Protein AF-A0A8C3PK44-F1 (afdb_monomer)

Radius of gyration: 25.34 Å; Cα contacts (8 Å, |Δi|>4): 73; chains: 1; bounding box: 47×75×57 Å

Mean predicted aligned error: 14.09 Å

Solvent-accessible surface area (backbone atoms only — not comparable to full-atom values): 7844 Å² total; per-residue (Å²): 134,88,76,78,77,80,76,76,78,56,72,69,57,55,51,51,51,63,63,47,44,62,56,53,50,51,53,50,53,56,56,51,59,72,74,51,79,73,59,69,53,43,77,63,50,78,68,54,45,53,57,60,53,55,75,32,56,62,69,66,49,38,42,49,54,36,52,50,35,71,76,60,24,48,77,31,74,90,38,35,59,57,35,23,65,56,17,43,63,40,62,69,79,72,61,78,77,68,72,70,72,75,85,73,80,79,78,98,53,60,75,72,52,27,47,63,66,46,83,51,73,84,65,70,83,84,121

pLDDT: mean 72.16, std 18.73, range [28.11, 91.31]

Sequence (127 aa):
ASHAVAGKLPPWLLLLLLDLSPWLLAVLVSSVALLLPPTPGSPLSNREYQFFFANLQPPWKADAVCRVRQAHGCLNPDILWLDQEENHGRVPEGRSIITPPPRGRGGHRSSRSSARCFSAPKRHRMV

Foldseek 3Di:
DDDDPPDDDDPVVVVVCVVVVVVVVVVVVVVVVVVDQDDFQDADDPVLVVVLCVVCPPVVSLLVLLVCCQVPNCPDPSNVVSQCSRGVHDGPDTDPVPVPDPPDPDDDCRNVVSCVSRPVGPPDPPD

Secondary structure (DSSP, 8-state):
-------PPPHHHHHHHHHHHHHHHHHHHHHHHTTSPPPTTPPPPHHHHHHHHHHT-STHHHHHHHHHHHHH-TTSHHHHHHHHHHTTT-PPPS-----PPP---SSS-HHHHHTTTS---------

InterPro domains:
  IPR009865 Proacrosin binding sp32 [PF07222] (5-95)
  IPR009865 Proacrosin binding sp32 [PTHR21362] (34-95)

Organism: NCBI:txid425635

Structure (mmCIF, N/CA/C/O backbone):
data_AF-A0A8C3PK44-F1
#
_entry.id   AF-A0A8C3PK44-F1
#
loop_
_atom_site.group_PDB
_atom_site.id
_atom_site.type_symbol
_atom_site.label_atom_id
_atom_site.label_alt_id
_atom_site.label_comp_id
_atom_site.label_asym_id
_atom_site.label_entity_id
_atom_site.label_seq_id
_atom_site.pdbx_PDB_ins_code
_atom_site.Cartn_x
_atom_site.Cartn_y
_atom_site.Cartn_z
_atom_site.occupancy
_atom_site.B_iso_or_equiv
_atom_site.auth_seq_id
_atom_site.auth_comp_id
_atom_site.auth_asym_id
_atom_site.auth_atom_id
_atom_site.pdbx_PDB_model_num
ATOM 1 N N . ALA A 1 1 ? -28.703 47.137 41.520 1.00 41.19 1 ALA A N 1
ATOM 2 C CA . ALA A 1 1 ? -27.496 46.290 41.519 1.00 41.19 1 ALA A CA 1
ATOM 3 C C . ALA A 1 1 ? -27.920 44.867 41.182 1.00 41.19 1 ALA A C 1
ATOM 5 O O . ALA A 1 1 ? -28.601 44.238 41.982 1.00 41.19 1 ALA A O 1
ATOM 6 N N . SER A 1 2 ? -27.627 44.401 39.969 1.00 46.47 2 SER A N 1
ATOM 7 C CA . SER A 1 2 ? -27.976 43.048 39.528 1.00 46.47 2 SER A CA 1
ATOM 8 C C . SER A 1 2 ? -26.933 42.082 40.081 1.00 46.47 2 SER A C 1
ATOM 10 O O . SER A 1 2 ? -25.841 41.966 39.531 1.00 46.47 2 SER A O 1
ATOM 12 N N . HIS A 1 3 ? -27.229 41.442 41.210 1.00 46.56 3 HIS A N 1
ATOM 13 C CA . HIS A 1 3 ? -26.377 40.380 41.734 1.00 46.56 3 HIS A CA 1
ATOM 14 C C . HIS A 1 3 ? -26.554 39.145 40.850 1.00 46.56 3 HIS A C 1
ATOM 16 O O . HIS A 1 3 ? -27.590 38.484 40.888 1.00 46.56 3 HIS A O 1
ATOM 22 N N . ALA A 1 4 ? -25.543 38.847 40.035 1.00 56.75 4 ALA A N 1
ATOM 23 C CA . ALA A 1 4 ? -25.428 37.554 39.385 1.00 56.75 4 ALA A CA 1
ATOM 24 C C . ALA A 1 4 ? -25.312 36.483 40.481 1.00 56.75 4 ALA A C 1
ATOM 26 O O . ALA A 1 4 ? -24.308 36.409 41.192 1.00 56.75 4 ALA A O 1
ATOM 27 N N . VAL A 1 5 ? -26.358 35.675 40.654 1.00 56.00 5 VAL A N 1
ATOM 28 C CA . VAL A 1 5 ? -26.299 34.485 41.503 1.00 56.00 5 VAL A CA 1
ATOM 29 C C . VAL A 1 5 ? -25.416 33.477 40.779 1.00 56.00 5 VAL A C 1
ATOM 31 O O . VAL A 1 5 ? -25.839 32.832 39.822 1.00 56.00 5 VAL A O 1
ATOM 34 N N . ALA A 1 6 ? -24.168 33.358 41.224 1.00 60.12 6 ALA A N 1
ATOM 35 C CA . ALA A 1 6 ? -23.296 32.261 40.839 1.00 60.12 6 ALA A CA 1
ATOM 36 C C . ALA A 1 6 ? -23.861 30.968 41.449 1.00 60.12 6 ALA A C 1
ATOM 38 O O . ALA A 1 6 ? -23.547 30.606 42.585 1.00 60.12 6 ALA A O 1
ATOM 39 N N . GLY A 1 7 ? -24.758 30.303 40.719 1.00 67.81 7 GLY A N 1
ATOM 40 C CA . GLY A 1 7 ? -25.277 28.995 41.096 1.00 67.81 7 GLY A CA 1
ATOM 41 C C . GLY A 1 7 ? -24.127 27.994 41.173 1.00 67.81 7 GLY A C 1
ATOM 42 O O . GLY A 1 7 ? -23.482 27.705 40.166 1.00 67.81 7 GLY A O 1
ATOM 43 N N . LYS A 1 8 ? -23.841 27.479 42.374 1.00 77.31 8 LYS A N 1
ATOM 44 C CA . LYS A 1 8 ? -22.902 26.367 42.552 1.00 77.31 8 LYS A CA 1
ATOM 45 C C . LYS A 1 8 ? -23.522 25.122 41.923 1.00 77.31 8 LYS A C 1
ATOM 47 O O . LYS A 1 8 ? -24.597 24.695 42.339 1.00 77.31 8 LYS A O 1
ATOM 52 N N . LEU A 1 9 ? -22.848 24.564 40.919 1.00 79.00 9 LEU A N 1
ATOM 53 C CA . LEU A 1 9 ? -23.230 23.285 40.328 1.00 79.00 9 LEU A CA 1
ATOM 54 C C . LEU A 1 9 ? -23.265 22.220 41.436 1.00 79.00 9 LEU A C 1
ATOM 56 O O . LEU A 1 9 ? -22.346 22.172 42.260 1.00 79.00 9 LEU A O 1
ATOM 60 N N . PRO A 1 10 ? -24.312 21.385 41.494 1.00 86.25 10 PRO A N 1
ATOM 61 C CA . PRO A 1 10 ? -24.408 20.375 42.527 1.00 86.25 10 PRO A CA 1
ATOM 62 C C . PRO A 1 10 ? -23.324 19.290 42.343 1.00 86.25 10 PRO A C 1
ATOM 64 O O . PRO A 1 10 ? -22.953 18.984 41.207 1.00 86.25 10 PRO A O 1
ATOM 67 N N . PRO A 1 11 ? -22.829 18.665 43.431 1.00 85.19 11 PRO A N 1
ATOM 68 C CA . PRO A 1 11 ? -21.687 17.743 43.376 1.00 85.19 11 PRO A CA 1
ATOM 69 C C . PRO A 1 11 ? -21.875 16.554 42.425 1.00 85.19 11 PRO A C 1
ATOM 71 O O . PRO A 1 11 ? -20.935 16.144 41.752 1.00 85.19 11 PRO A O 1
ATOM 74 N N . TRP A 1 12 ? -23.100 16.032 42.316 1.00 83.81 12 TRP A N 1
ATOM 75 C CA . TRP A 1 12 ? -23.431 14.926 41.414 1.00 83.81 12 TRP A CA 1
ATOM 76 C C . TRP A 1 12 ? -23.285 15.297 39.934 1.00 83.81 12 TRP A C 1
ATOM 78 O O . TRP A 1 12 ? -22.914 14.454 39.125 1.00 83.81 12 TRP A O 1
ATOM 88 N N . LEU A 1 13 ? -23.517 16.561 39.572 1.00 84.69 13 LEU A N 1
ATOM 89 C CA . LEU A 1 13 ? -23.363 17.026 38.198 1.00 84.69 13 LEU A CA 1
ATOM 90 C C . LEU A 1 13 ? -21.883 17.118 37.810 1.00 84.69 13 LEU A C 1
ATOM 92 O O . LEU A 1 13 ? -21.528 16.750 36.694 1.00 84.69 13 LEU A O 1
ATOM 96 N N . LEU A 1 14 ? -21.012 17.531 38.739 1.00 82.25 14 LEU A N 1
ATOM 97 C CA . LEU A 1 14 ? -19.558 17.490 38.538 1.00 82.25 14 LEU A CA 1
ATOM 98 C C . LEU A 1 14 ? -19.053 16.057 38.328 1.00 82.25 14 LEU A C 1
ATOM 100 O O . LEU A 1 14 ? -18.223 15.838 37.453 1.00 82.25 14 LEU A O 1
ATOM 104 N N . LEU A 1 15 ? -19.569 15.091 39.095 1.00 82.19 15 LEU A N 1
ATOM 105 C CA . LEU A 1 15 ? -19.215 13.676 38.936 1.00 82.19 15 LEU A CA 1
ATOM 106 C C . LEU A 1 15 ? -19.651 13.137 37.566 1.00 82.19 15 LEU A C 1
ATOM 108 O O . LEU A 1 15 ? -18.845 12.536 36.867 1.00 82.19 15 LEU A O 1
ATOM 112 N N . L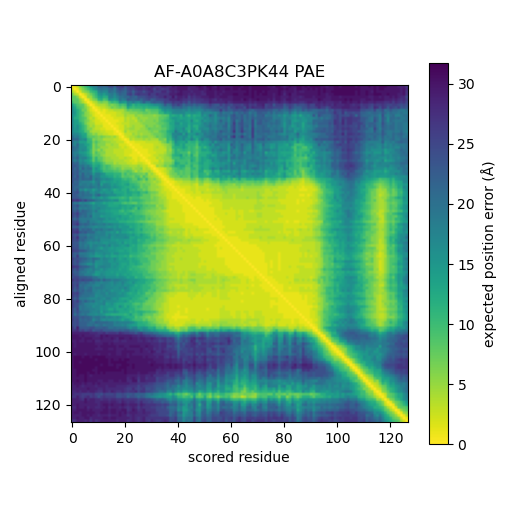EU A 1 16 ? -20.874 13.450 37.123 1.00 82.25 16 LEU A N 1
ATOM 113 C CA . LEU A 1 16 ? -21.353 13.078 35.785 1.00 82.25 16 LEU A CA 1
ATOM 114 C C . LEU A 1 16 ? -20.514 13.701 34.658 1.00 82.25 16 LEU A C 1
ATOM 116 O O . LEU A 1 16 ? -20.241 13.046 33.656 1.00 82.25 16 LEU A O 1
ATOM 120 N N . LEU A 1 17 ? -20.092 14.959 34.811 1.00 79.94 17 LEU A N 1
ATOM 121 C CA . LEU A 1 17 ? -19.215 15.644 33.853 1.00 79.94 17 LEU A CA 1
ATOM 122 C C . LEU A 1 17 ? -17.819 15.008 33.797 1.00 79.94 17 LEU A C 1
ATOM 124 O O . LEU A 1 17 ? -17.252 14.886 32.711 1.00 79.94 17 LEU A O 1
ATOM 128 N N . LEU A 1 18 ? -17.278 14.596 34.947 1.00 80.50 18 LEU A N 1
ATOM 129 C CA . LEU A 1 18 ? -15.990 13.909 35.047 1.00 80.50 18 LEU A CA 1
ATOM 130 C C . LEU A 1 18 ? -16.036 12.507 34.434 1.00 80.50 18 LEU A C 1
ATOM 132 O O . LEU A 1 18 ? -15.074 12.125 33.776 1.00 80.50 18 LEU A O 1
ATOM 136 N N . ASP A 1 19 ? -17.145 11.782 34.587 1.00 82.06 19 ASP A N 1
ATOM 137 C CA . ASP A 1 19 ? -17.314 10.460 33.981 1.00 82.06 19 ASP A CA 1
ATOM 138 C C . ASP A 1 19 ? -17.591 10.539 32.478 1.00 82.06 19 ASP A C 1
ATOM 140 O O . ASP A 1 19 ? -17.064 9.729 31.727 1.00 82.06 19 ASP A O 1
ATOM 144 N N . LEU A 1 20 ? -18.371 11.516 31.998 1.00 83.38 20 LEU A N 1
ATOM 145 C CA . LEU A 1 20 ? -18.723 11.644 30.575 1.00 83.38 20 LEU A CA 1
ATOM 146 C C . LEU A 1 20 ? -17.578 12.216 29.716 1.00 83.38 20 LEU A C 1
ATOM 148 O O . LEU A 1 20 ? -17.467 11.896 28.530 1.00 83.38 20 LEU A O 1
ATOM 152 N N . SER A 1 21 ? -16.721 13.049 30.309 1.00 85.44 21 SER A N 1
ATOM 153 C CA . SER A 1 21 ? -15.608 13.743 29.644 1.00 85.44 21 SER A CA 1
ATOM 154 C C . SER A 1 21 ? -14.626 12.797 28.920 1.00 85.44 21 SER A C 1
ATOM 156 O O . SER A 1 21 ? -14.408 12.990 27.720 1.00 85.44 21 SER A O 1
ATOM 158 N N . PRO A 1 22 ? -14.076 11.743 29.558 1.00 88.00 22 PRO A N 1
ATOM 159 C CA . PRO A 1 22 ? -13.138 10.824 28.915 1.00 88.00 22 PRO A CA 1
ATOM 160 C C . PRO A 1 22 ? -13.752 10.064 27.738 1.00 88.00 22 PRO A C 1
ATOM 162 O O . PRO A 1 22 ? -13.098 9.892 26.711 1.00 88.00 22 PRO A O 1
ATOM 165 N N . TRP A 1 23 ? -15.015 9.643 27.857 1.00 88.38 23 TRP A N 1
ATOM 166 C CA . TRP A 1 23 ? -15.726 8.954 26.776 1.00 88.38 23 TRP A CA 1
ATOM 167 C C . TRP A 1 23 ? -15.988 9.881 25.596 1.00 88.38 23 TRP A C 1
ATOM 169 O O . TRP A 1 23 ? -15.748 9.501 24.451 1.00 88.38 23 TRP A O 1
ATOM 179 N N . LEU A 1 24 ? -16.428 11.113 25.864 1.00 87.94 24 LEU A N 1
ATOM 180 C CA . LEU A 1 24 ? -16.642 12.114 24.825 1.00 87.94 24 LEU A CA 1
ATOM 181 C C . LEU A 1 24 ? -15.334 12.446 24.097 1.00 87.94 24 LEU A C 1
ATOM 183 O O . LEU A 1 24 ? -15.302 12.471 22.867 1.00 87.94 24 LEU A O 1
ATOM 187 N N . LEU A 1 25 ? -14.243 12.640 24.840 1.00 85.56 25 LEU A N 1
ATOM 188 C CA . LEU A 1 25 ? -12.917 12.861 24.267 1.00 85.56 25 LEU A CA 1
ATOM 189 C C . LEU A 1 25 ? -12.458 11.664 23.426 1.00 85.56 25 LEU A C 1
ATOM 191 O O . LEU A 1 25 ? -11.966 11.863 22.320 1.00 85.56 25 LEU A O 1
ATOM 195 N N . ALA A 1 26 ? -12.665 10.431 23.891 1.00 84.44 26 ALA A N 1
ATOM 196 C CA . ALA A 1 26 ? -12.313 9.231 23.135 1.00 84.44 26 ALA A CA 1
ATOM 197 C C . ALA A 1 26 ? -13.089 9.123 21.810 1.00 84.44 26 ALA A C 1
ATOM 199 O O . ALA A 1 26 ? -12.495 8.838 20.768 1.00 84.44 26 ALA A O 1
ATOM 200 N N . VAL A 1 27 ? -14.397 9.405 21.822 1.00 84.94 27 VAL A N 1
ATOM 201 C CA . VAL A 1 27 ? -15.234 9.418 20.610 1.00 84.94 27 VAL A CA 1
ATOM 202 C C . VAL A 1 27 ? -14.770 10.499 19.631 1.00 84.94 27 VAL A C 1
ATOM 204 O O . VAL A 1 27 ? -14.648 10.234 18.431 1.00 84.94 27 VAL A O 1
ATOM 207 N N . LEU A 1 28 ? -14.461 11.701 20.127 1.00 85.94 28 LEU A N 1
ATOM 208 C CA . LEU A 1 28 ? -13.948 12.801 19.308 1.00 85.94 28 LEU A CA 1
ATOM 209 C C . LEU A 1 28 ? -12.587 12.462 18.686 1.00 85.94 28 LEU A C 1
ATOM 211 O O . LEU A 1 28 ? -12.426 12.598 17.475 1.00 85.94 28 LEU A O 1
ATOM 215 N N . VAL A 1 29 ? -11.633 11.955 19.473 1.00 81.50 29 VAL A N 1
ATOM 216 C CA . VAL A 1 29 ? -10.301 11.554 18.986 1.00 81.50 29 VAL A CA 1
ATOM 217 C C . VAL A 1 29 ? -10.409 10.445 17.940 1.00 81.50 29 VAL A C 1
ATOM 219 O O . VAL A 1 29 ? -9.772 10.531 16.891 1.00 81.50 29 VAL A O 1
ATOM 222 N N . SER A 1 30 ? -11.257 9.438 18.169 1.00 77.50 30 SER A N 1
ATOM 223 C CA . SER A 1 30 ? -11.466 8.362 17.197 1.00 77.50 30 SER A CA 1
ATOM 224 C C . SER A 1 30 ? -12.096 8.862 15.896 1.00 77.50 30 SER A C 1
ATOM 226 O O . SER A 1 30 ? -11.748 8.366 14.827 1.00 77.50 30 SER A O 1
ATOM 228 N N . SER A 1 31 ? -13.014 9.828 15.970 1.00 77.38 31 SER A N 1
ATOM 229 C CA . SER A 1 31 ? -13.660 10.406 14.786 1.00 77.38 31 SER A CA 1
ATOM 230 C C . SER A 1 31 ? -12.678 11.242 13.967 1.00 77.38 31 SER A C 1
ATOM 232 O O . SER A 1 31 ? -12.635 11.128 12.746 1.00 77.38 31 SER A O 1
ATOM 234 N N . VAL A 1 32 ? -11.839 12.036 14.636 1.00 75.69 32 VAL A N 1
ATOM 235 C CA . VAL A 1 32 ? -10.789 12.829 13.981 1.00 75.69 32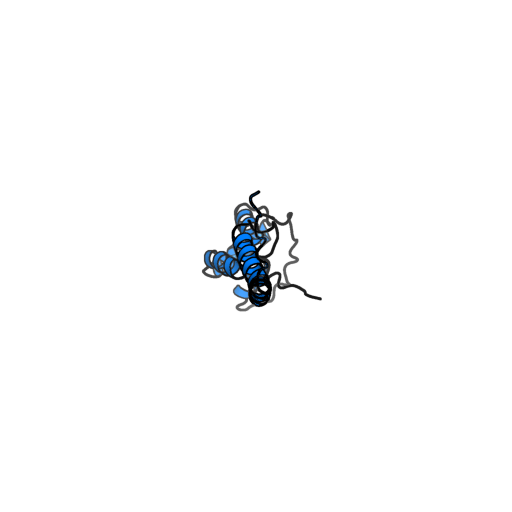 VAL A CA 1
ATOM 236 C C . VAL A 1 32 ? -9.732 11.927 13.342 1.00 75.69 32 VAL A C 1
ATOM 238 O O . VAL A 1 32 ? -9.286 12.216 12.236 1.00 75.69 32 VAL A O 1
ATOM 241 N N . ALA A 1 33 ? -9.378 10.802 13.969 1.00 71.50 33 ALA A N 1
ATOM 242 C CA . ALA A 1 33 ? -8.431 9.844 13.398 1.00 71.50 33 ALA A CA 1
ATOM 243 C C . ALA A 1 33 ? -8.900 9.248 12.055 1.00 71.50 33 ALA A C 1
ATOM 245 O O . ALA A 1 33 ? -8.062 8.908 11.228 1.00 71.50 33 ALA A O 1
ATOM 246 N N . LEU A 1 34 ? -10.215 9.163 11.807 1.00 73.25 34 LEU A N 1
ATOM 247 C CA . LEU A 1 34 ? -10.768 8.733 10.512 1.00 73.25 34 LEU A CA 1
ATOM 248 C C . LEU A 1 34 ? -10.676 9.810 9.420 1.00 73.25 34 LEU A C 1
ATOM 250 O O . LEU A 1 34 ? -10.796 9.487 8.241 1.00 73.25 34 LEU A O 1
ATOM 254 N N . LEU A 1 35 ? -10.515 11.079 9.800 1.00 77.81 35 LEU A N 1
ATOM 255 C CA . LEU A 1 35 ? -10.457 12.214 8.875 1.00 77.81 35 LEU A CA 1
ATOM 256 C C . LEU A 1 35 ? -9.027 12.555 8.447 1.00 77.81 35 LEU A C 1
ATOM 258 O O . LEU A 1 35 ? -8.837 13.289 7.478 1.00 77.81 35 LEU A O 1
ATOM 262 N N . LEU A 1 36 ? -8.024 12.060 9.172 1.00 81.81 36 LEU A N 1
ATOM 263 C CA . LEU A 1 36 ? -6.629 12.300 8.839 1.00 81.81 36 LEU A CA 1
ATOM 264 C C . LEU A 1 36 ? -6.158 11.297 7.782 1.00 81.81 36 LEU A C 1
ATOM 266 O O . LEU A 1 36 ? -6.452 10.105 7.895 1.00 81.81 36 LEU A O 1
ATOM 270 N N . PRO A 1 37 ? -5.406 11.752 6.764 1.00 83.50 37 PRO A N 1
ATOM 271 C CA . PRO A 1 37 ? -4.772 10.832 5.841 1.00 83.50 37 PRO A CA 1
ATOM 272 C C . PRO A 1 37 ? -3.784 9.938 6.605 1.00 83.50 37 PRO A C 1
ATOM 274 O O . PRO A 1 37 ? -3.172 10.390 7.584 1.00 83.50 37 PRO A O 1
ATOM 277 N N . PRO A 1 38 ? -3.586 8.687 6.163 1.00 86.94 38 PRO A N 1
ATOM 278 C CA . PRO A 1 38 ? -2.616 7.806 6.785 1.00 86.94 38 PRO A CA 1
ATOM 279 C C . PRO A 1 38 ? -1.210 8.413 6.767 1.00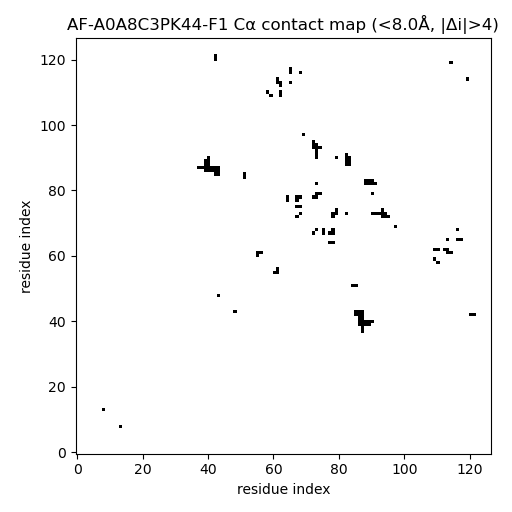 86.94 38 PRO A C 1
ATOM 281 O O . PRO A 1 38 ? -0.788 9.035 5.790 1.00 86.94 38 PRO A O 1
ATOM 284 N N . THR A 1 39 ? -0.453 8.200 7.843 1.00 90.12 39 THR A N 1
ATOM 285 C CA . THR A 1 39 ? 0.939 8.655 7.914 1.00 90.12 39 THR A CA 1
ATOM 286 C C . THR A 1 39 ? 1.757 7.979 6.810 1.00 90.12 39 THR A C 1
ATOM 288 O O . THR A 1 39 ? 1.752 6.745 6.745 1.00 90.12 39 THR A O 1
ATOM 291 N N . PRO A 1 40 ? 2.519 8.714 5.982 1.00 89.88 40 PRO A N 1
ATOM 292 C CA . PRO A 1 40 ? 3.291 8.093 4.915 1.00 89.88 40 PRO A CA 1
ATOM 293 C C . PRO A 1 40 ? 4.260 7.013 5.410 1.00 89.88 40 PRO A C 1
ATOM 295 O O . PRO A 1 40 ? 5.070 7.236 6.312 1.00 89.88 40 PRO A O 1
ATOM 298 N N . GLY A 1 41 ? 4.186 5.821 4.817 1.00 86.69 41 GLY A N 1
ATOM 299 C CA . GLY A 1 41 ? 4.979 4.645 5.190 1.00 86.69 41 GLY A CA 1
ATOM 300 C C . GLY A 1 41 ? 4.466 3.851 6.394 1.00 86.69 41 GLY A C 1
ATOM 301 O O . GLY A 1 41 ? 5.074 2.827 6.737 1.00 86.69 41 GLY A O 1
ATOM 302 N N . SER A 1 42 ? 3.380 4.294 7.037 1.00 87.12 42 SER A N 1
ATOM 303 C CA . SER A 1 42 ? 2.686 3.486 8.045 1.00 87.12 42 SER A CA 1
ATOM 304 C C . SER A 1 42 ? 2.128 2.200 7.417 1.00 87.12 42 SER A C 1
ATOM 306 O O . SER A 1 42 ? 1.869 2.169 6.215 1.00 87.12 42 SER A O 1
ATOM 308 N N . PRO A 1 43 ? 1.999 1.106 8.189 1.00 83.94 43 PRO A N 1
ATOM 309 C CA . PRO A 1 43 ? 1.387 -0.114 7.677 1.00 83.94 43 PRO A CA 1
ATOM 310 C C . PRO A 1 43 ? -0.100 0.104 7.377 1.00 83.94 43 PRO A C 1
ATOM 312 O O . PRO A 1 43 ? -0.766 0.860 8.084 1.00 83.94 43 PRO A O 1
ATOM 315 N N . LEU A 1 44 ? -0.625 -0.636 6.399 1.00 84.75 44 LEU A N 1
ATOM 316 C CA . LEU A 1 44 ? -2.067 -0.746 6.180 1.00 84.75 44 LEU A CA 1
ATOM 317 C C . LEU A 1 44 ? -2.780 -1.208 7.460 1.00 84.75 44 LEU A C 1
ATOM 319 O O . LEU A 1 44 ? -2.347 -2.158 8.124 1.00 84.75 44 LEU A O 1
ATOM 323 N N . SER A 1 45 ? -3.917 -0.592 7.768 1.00 86.75 45 SER A N 1
ATOM 324 C CA . SER A 1 45 ? -4.874 -1.121 8.739 1.00 86.75 45 SER A CA 1
ATOM 325 C C . SER A 1 45 ? -5.460 -2.453 8.256 1.00 86.75 45 SER A C 1
ATOM 327 O O . SER A 1 45 ? -5.440 -2.780 7.068 1.00 86.75 45 SER A O 1
ATOM 329 N N . ASN A 1 46 ? -6.067 -3.229 9.161 1.00 84.19 46 ASN A N 1
ATOM 330 C CA . ASN A 1 46 ? -6.726 -4.488 8.784 1.00 84.19 46 ASN A CA 1
ATOM 331 C C . ASN A 1 46 ? -7.781 -4.303 7.683 1.00 84.19 46 ASN A C 1
ATOM 333 O O . ASN A 1 46 ? -7.969 -5.199 6.864 1.00 84.19 46 ASN A O 1
ATOM 337 N N . ARG A 1 47 ? -8.483 -3.164 7.673 1.00 86.56 47 ARG A N 1
ATOM 338 C CA . ARG A 1 47 ? -9.511 -2.872 6.672 1.00 86.56 47 ARG A CA 1
ATOM 339 C C . ARG A 1 47 ? -8.881 -2.555 5.318 1.00 86.56 47 ARG A C 1
ATOM 341 O O . ARG A 1 47 ? -9.286 -3.148 4.323 1.00 86.56 47 ARG A O 1
ATOM 348 N N . GLU A 1 48 ? -7.878 -1.681 5.288 1.00 88.88 48 GLU A N 1
ATOM 349 C CA . GLU A 1 48 ? -7.136 -1.339 4.064 1.00 88.88 48 GLU A CA 1
ATOM 350 C C . GLU A 1 48 ? -6.460 -2.569 3.459 1.00 88.88 48 GLU A C 1
ATOM 352 O O . GLU A 1 48 ? -6.529 -2.781 2.253 1.00 88.88 48 GLU A O 1
ATOM 357 N N . TYR A 1 49 ? -5.911 -3.443 4.304 1.00 84.19 49 TYR A N 1
ATOM 358 C CA . TYR A 1 49 ? -5.307 -4.702 3.883 1.00 84.19 49 TYR A CA 1
ATOM 359 C C . TYR A 1 49 ? -6.280 -5.567 3.068 1.00 84.19 49 TYR A C 1
ATOM 361 O O . TYR A 1 49 ? -5.926 -6.074 2.005 1.00 84.19 49 TYR A O 1
ATOM 3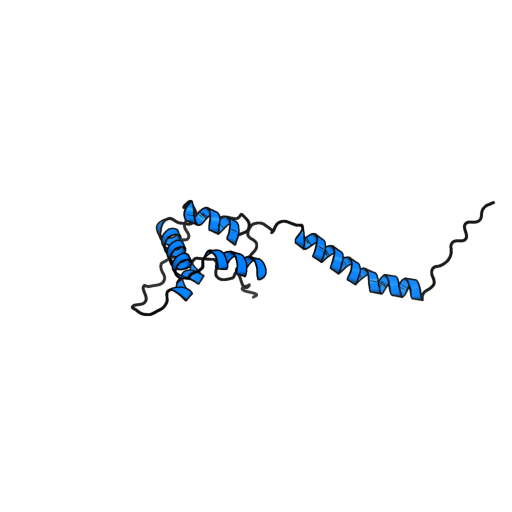69 N N . GLN A 1 50 ? -7.525 -5.722 3.531 1.00 86.31 50 GLN A N 1
ATOM 370 C CA . GLN A 1 50 ? -8.521 -6.523 2.813 1.00 86.31 50 GLN A CA 1
ATOM 371 C C . GLN A 1 50 ? -8.845 -5.930 1.438 1.00 86.31 50 GLN A C 1
ATOM 373 O O . GLN A 1 50 ? -8.895 -6.669 0.455 1.00 86.31 50 GLN A O 1
ATOM 378 N N . PHE A 1 51 ? -9.017 -4.608 1.345 1.00 89.81 51 PHE A N 1
ATOM 379 C CA . PHE A 1 51 ? -9.298 -3.941 0.071 1.00 89.81 51 PHE A CA 1
ATOM 380 C C . PHE A 1 51 ? -8.111 -3.996 -0.893 1.00 89.81 51 PHE A C 1
ATOM 382 O O . PHE A 1 51 ? -8.292 -4.327 -2.065 1.00 89.81 51 PHE A O 1
ATOM 389 N N . PHE A 1 52 ? -6.895 -3.756 -0.399 1.00 87.81 52 PHE A N 1
ATOM 390 C CA . PHE A 1 52 ? -5.677 -3.831 -1.200 1.00 87.81 52 PHE A CA 1
ATOM 391 C C . PHE A 1 52 ? -5.520 -5.215 -1.848 1.00 87.81 52 PHE A C 1
ATOM 393 O O . PHE A 1 52 ? -5.365 -5.331 -3.065 1.00 87.81 52 PHE A O 1
ATOM 400 N N . PHE A 1 53 ? -5.636 -6.289 -1.060 1.00 83.69 53 PHE A N 1
ATOM 401 C CA . PHE A 1 53 ? -5.472 -7.648 -1.580 1.00 83.69 53 PHE A CA 1
ATOM 402 C C . PHE A 1 53 ? -6.680 -8.157 -2.374 1.00 83.69 53 PHE A C 1
ATOM 404 O O . PHE A 1 53 ? -6.506 -9.054 -3.200 1.00 83.69 53 PHE A O 1
ATOM 411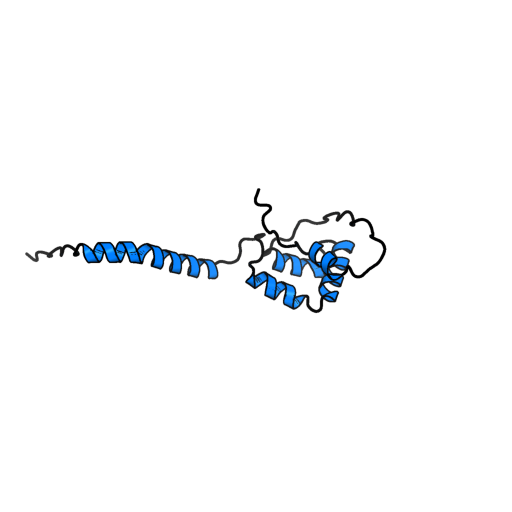 N N . ALA A 1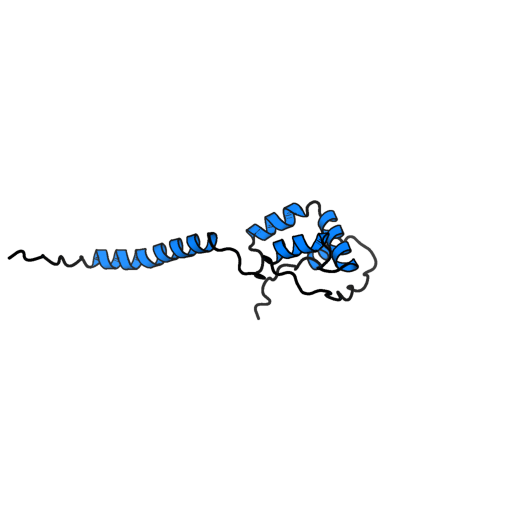 54 ? -7.875 -7.578 -2.208 1.00 88.31 54 ALA A N 1
ATOM 412 C CA . ALA A 1 54 ? -9.015 -7.872 -3.078 1.00 88.31 54 ALA A CA 1
ATOM 413 C C . ALA A 1 54 ? -8.721 -7.502 -4.545 1.00 88.31 54 ALA A C 1
ATOM 415 O O . ALA A 1 54 ? -9.054 -8.271 -5.448 1.00 88.31 54 ALA A O 1
ATOM 416 N N . ASN A 1 55 ? -8.004 -6.398 -4.789 1.00 86.31 55 ASN A N 1
ATOM 417 C CA . ASN A 1 55 ? -7.588 -5.985 -6.138 1.00 86.31 55 ASN A CA 1
ATOM 418 C C . ASN A 1 55 ? -6.559 -6.940 -6.772 1.00 86.31 55 ASN A C 1
ATOM 420 O O . ASN A 1 55 ? -6.433 -7.019 -7.997 1.00 86.31 55 ASN A O 1
ATOM 424 N N . LEU A 1 56 ? -5.860 -7.716 -5.941 1.00 85.06 56 LEU A N 1
ATOM 425 C CA . LEU A 1 56 ? -4.877 -8.722 -6.345 1.00 85.06 56 LEU A CA 1
ATOM 426 C C . LEU A 1 56 ? -5.467 -10.137 -6.435 1.00 85.06 56 LEU A C 1
ATOM 428 O O . LEU A 1 56 ? -4.716 -11.101 -6.589 1.00 85.06 56 LEU A O 1
ATOM 432 N N . GLN A 1 57 ? -6.795 -10.276 -6.372 1.00 85.44 57 GLN A N 1
ATOM 433 C CA . GLN A 1 57 ? -7.478 -11.533 -6.662 1.00 85.4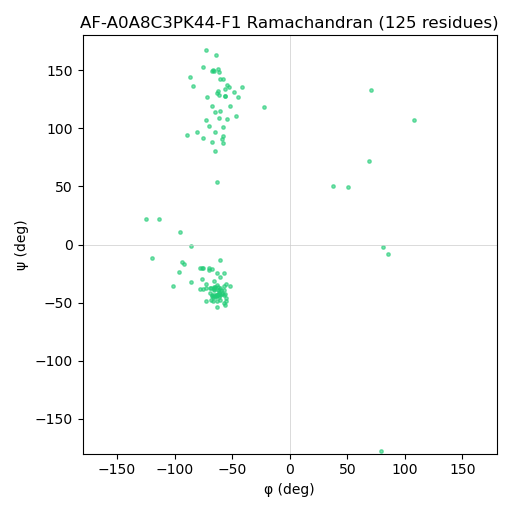4 57 GLN A CA 1
ATOM 434 C C . GLN A 1 57 ? -7.769 -11.681 -8.164 1.00 85.44 57 GLN A C 1
ATOM 436 O O . GLN A 1 57 ? -8.110 -10.704 -8.846 1.00 85.44 57 GLN A O 1
ATOM 441 N N . PRO A 1 58 ? -7.693 -12.906 -8.710 1.00 87.75 58 PRO A N 1
ATOM 442 C CA . PRO A 1 58 ? -7.282 -14.159 -8.054 1.00 87.75 58 PRO A CA 1
ATOM 443 C C . PRO A 1 58 ? -5.761 -14.224 -7.775 1.00 87.75 58 PRO A C 1
ATOM 445 O O . PRO A 1 58 ? -5.007 -13.445 -8.361 1.00 87.75 58 PRO A O 1
ATOM 448 N N . PRO A 1 59 ? -5.270 -15.186 -6.962 1.00 78.44 59 PRO A N 1
ATOM 449 C CA . PRO A 1 59 ? -3.908 -15.163 -6.410 1.00 78.44 59 PRO A CA 1
ATOM 450 C C . PRO A 1 59 ? -2.771 -15.086 -7.439 1.00 78.44 59 PRO A C 1
ATOM 452 O O . PRO A 1 59 ? -1.696 -14.580 -7.131 1.00 78.44 59 PRO A O 1
ATOM 455 N N . TRP A 1 60 ? -2.996 -15.541 -8.677 1.00 81.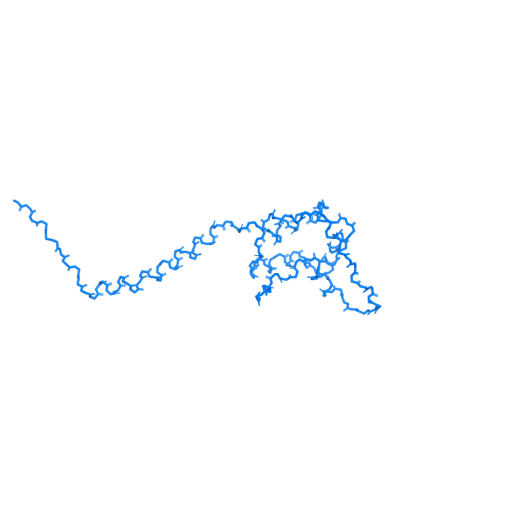06 60 TRP A N 1
ATOM 456 C CA . TRP A 1 60 ? -1.990 -15.451 -9.737 1.00 81.06 60 TRP A CA 1
ATOM 457 C C . TRP A 1 60 ? -1.624 -14.004 -10.102 1.00 81.06 60 TRP A C 1
ATOM 459 O O . TRP A 1 60 ? -0.518 -13.780 -10.596 1.00 81.06 60 TRP A O 1
ATOM 469 N N . LYS A 1 61 ? -2.504 -13.020 -9.854 1.00 86.00 61 LYS A N 1
ATOM 470 C CA . LYS A 1 61 ? -2.187 -11.597 -10.060 1.00 86.00 61 LYS A CA 1
ATOM 471 C C . LYS A 1 61 ? -1.115 -11.135 -9.086 1.00 86.00 61 LYS A C 1
ATOM 473 O O . LYS A 1 61 ? -0.143 -10.517 -9.512 1.00 86.00 61 LYS A O 1
ATOM 478 N N . ALA A 1 62 ? -1.250 -11.503 -7.810 1.00 82.75 62 ALA A N 1
ATOM 479 C CA . ALA A 1 62 ? -0.203 -11.271 -6.824 1.00 82.75 62 ALA A CA 1
ATOM 480 C C . ALA A 1 62 ? 1.114 -11.905 -7.300 1.00 82.75 62 ALA A C 1
ATOM 482 O O . ALA A 1 62 ? 2.122 -11.210 -7.366 1.00 82.75 62 ALA A O 1
ATOM 483 N N . ASP A 1 63 ? 1.099 -13.168 -7.748 1.00 81.62 63 ASP A N 1
ATOM 484 C CA . ASP A 1 63 ? 2.293 -13.839 -8.285 1.00 81.62 63 ASP A CA 1
ATOM 485 C C . ASP A 1 63 ? 2.925 -13.095 -9.478 1.00 81.62 63 ASP A C 1
ATOM 487 O O . ASP A 1 63 ? 4.151 -13.041 -9.600 1.00 81.62 63 ASP A O 1
ATOM 491 N N . ALA A 1 64 ? 2.109 -12.536 -10.376 1.00 86.50 64 ALA A N 1
ATOM 492 C CA . ALA A 1 64 ? 2.581 -11.778 -11.531 1.00 86.50 64 ALA A CA 1
ATOM 493 C C . ALA A 1 64 ? 3.264 -10.469 -11.110 1.00 86.50 64 ALA A C 1
ATOM 495 O O . ALA A 1 64 ? 4.397 -10.225 -11.524 1.00 86.50 64 ALA A O 1
ATOM 496 N N . VAL A 1 65 ? 2.633 -9.690 -10.224 1.00 86.94 65 VAL A N 1
ATOM 497 C CA . VAL A 1 65 ? 3.217 -8.463 -9.655 1.00 86.94 65 VAL A CA 1
ATOM 498 C C . VAL A 1 65 ? 4.543 -8.768 -8.961 1.00 86.94 65 VAL A C 1
ATOM 500 O O . VAL A 1 65 ? 5.533 -8.069 -9.165 1.00 86.94 65 VAL A O 1
ATOM 503 N N . CYS A 1 66 ? 4.603 -9.857 -8.193 1.00 84.62 66 CYS A N 1
ATOM 504 C CA . CYS A 1 66 ? 5.822 -10.284 -7.507 1.00 84.62 66 CYS A CA 1
ATOM 505 C C . CYS A 1 66 ? 6.976 -10.537 -8.487 1.00 84.62 66 CYS A C 1
ATOM 507 O O . CYS A 1 66 ? 8.104 -10.108 -8.240 1.00 84.62 66 CYS A O 1
ATOM 509 N N . ARG A 1 67 ? 6.699 -11.196 -9.621 1.00 84.75 67 ARG A N 1
ATOM 510 C CA . ARG A 1 67 ? 7.699 -11.439 -10.674 1.00 84.75 67 ARG A CA 1
ATOM 511 C C . ARG A 1 67 ? 8.159 -10.147 -11.342 1.00 84.75 67 ARG A C 1
ATOM 513 O O . ARG A 1 67 ? 9.361 -9.973 -11.526 1.00 84.75 67 ARG A O 1
ATOM 520 N N . VAL A 1 68 ? 7.233 -9.240 -11.664 1.00 86.94 68 VAL A N 1
ATOM 521 C CA . VAL A 1 68 ? 7.564 -7.927 -12.245 1.00 86.94 68 VAL A CA 1
ATOM 522 C C . VAL A 1 68 ? 8.453 -7.137 -11.285 1.00 86.94 68 VAL A C 1
ATOM 524 O O . VAL A 1 68 ? 9.519 -6.670 -11.679 1.00 86.94 68 VAL A O 1
ATOM 527 N N . ARG A 1 69 ? 8.086 -7.075 -10.001 1.00 85.56 69 ARG A N 1
ATOM 528 C CA . ARG A 1 69 ? 8.885 -6.422 -8.957 1.00 85.56 69 ARG A CA 1
ATOM 529 C C . ARG A 1 69 ? 10.275 -7.029 -8.821 1.00 85.56 69 ARG A C 1
ATOM 531 O O . ARG A 1 69 ? 11.247 -6.298 -8.674 1.00 85.56 69 ARG A O 1
ATOM 538 N N . GLN A 1 70 ? 10.390 -8.352 -8.878 1.00 80.25 70 GLN A N 1
ATOM 539 C CA . GLN A 1 70 ? 11.684 -9.026 -8.799 1.00 80.25 70 GLN A CA 1
ATOM 540 C C . GLN A 1 70 ? 12.573 -8.717 -10.013 1.00 80.25 70 GLN A C 1
ATOM 542 O O . GLN A 1 70 ? 13.783 -8.563 -9.860 1.00 80.25 70 GLN A O 1
ATOM 547 N N . ALA A 1 71 ? 11.987 -8.634 -11.209 1.00 83.69 71 ALA A N 1
ATOM 548 C CA . ALA A 1 71 ? 12.720 -8.387 -12.446 1.00 83.69 71 ALA A CA 1
ATOM 549 C C . ALA A 1 71 ? 13.107 -6.910 -12.631 1.00 83.69 71 ALA A C 1
ATOM 551 O O . ALA A 1 71 ? 14.202 -6.616 -13.109 1.00 83.69 71 ALA A O 1
ATOM 552 N N . HIS A 1 72 ? 12.224 -5.988 -12.244 1.00 84.62 72 HIS A N 1
ATOM 553 C CA . HIS A 1 72 ? 12.334 -4.568 -12.590 1.00 84.62 72 HIS A CA 1
ATOM 554 C C . HIS A 1 72 ? 12.452 -3.628 -11.379 1.00 84.62 72 HIS A C 1
ATOM 556 O O . HIS A 1 72 ? 12.801 -2.462 -11.542 1.00 84.62 72 HIS A O 1
ATOM 562 N N . GLY A 1 73 ? 12.215 -4.122 -10.162 1.00 79.06 73 GLY A N 1
ATOM 563 C CA . GLY A 1 73 ? 12.253 -3.334 -8.930 1.00 79.06 73 GLY A CA 1
ATOM 564 C C . GLY A 1 73 ? 10.995 -2.493 -8.680 1.00 79.06 73 GLY A C 1
ATOM 565 O O . GLY A 1 73 ? 10.027 -2.534 -9.435 1.00 79.06 73 GLY A O 1
ATOM 566 N N . CYS A 1 74 ? 11.029 -1.722 -7.590 1.00 82.44 74 CYS A N 1
ATOM 567 C CA . CYS A 1 74 ? 9.914 -0.896 -7.098 1.00 82.44 74 CYS A CA 1
ATOM 568 C C . CYS A 1 74 ? 9.599 0.322 -7.984 1.00 82.44 74 CYS A C 1
ATOM 570 O O . CYS A 1 74 ? 8.496 0.848 -7.944 1.00 82.44 74 CYS A O 1
ATOM 572 N N . LEU A 1 75 ? 10.567 0.774 -8.789 1.00 84.75 75 LEU A N 1
ATOM 573 C CA . LEU A 1 75 ? 10.400 1.938 -9.668 1.00 84.75 75 LEU A CA 1
ATOM 574 C C . LEU A 1 75 ? 9.773 1.585 -11.024 1.00 84.75 75 LEU A C 1
ATOM 576 O O . LEU A 1 75 ? 9.567 2.472 -11.848 1.00 84.75 75 LEU A O 1
ATOM 580 N N . ASN A 1 76 ? 9.473 0.306 -11.278 1.00 87.50 76 ASN A N 1
ATOM 581 C CA . ASN A 1 76 ? 8.675 -0.067 -12.439 1.00 87.50 76 ASN A CA 1
ATOM 582 C C . ASN A 1 76 ? 7.269 0.563 -12.299 1.00 87.50 76 ASN A C 1
ATOM 584 O O . ASN A 1 76 ? 6.664 0.387 -11.242 1.00 87.50 76 ASN A O 1
ATOM 588 N N . PRO A 1 77 ? 6.732 1.253 -13.324 1.00 89.38 77 PRO A N 1
ATOM 589 C CA . PRO A 1 77 ? 5.412 1.890 -13.265 1.00 89.38 77 PRO A CA 1
ATOM 590 C C . PRO A 1 77 ? 4.274 0.964 -12.806 1.00 89.38 77 PRO A C 1
ATOM 592 O O . PRO A 1 77 ? 3.412 1.398 -12.045 1.00 89.38 77 PRO A O 1
ATOM 595 N N . ASP A 1 78 ? 4.316 -0.318 -13.188 1.00 87.00 78 ASP A N 1
ATOM 596 C CA . ASP A 1 78 ? 3.311 -1.327 -12.819 1.00 87.00 78 ASP A CA 1
ATOM 597 C C . ASP A 1 78 ? 3.361 -1.699 -11.324 1.00 87.00 78 ASP A C 1
ATOM 599 O O . ASP A 1 78 ? 2.405 -2.242 -10.772 1.00 87.00 78 ASP A O 1
ATOM 603 N N . ILE A 1 79 ? 4.489 -1.428 -10.660 1.00 87.19 79 ILE A N 1
ATOM 604 C CA . ILE A 1 79 ? 4.728 -1.695 -9.233 1.00 87.19 79 ILE A CA 1
ATOM 605 C C . ILE A 1 79 ? 4.580 -0.425 -8.404 1.00 87.19 79 ILE A C 1
ATOM 607 O O . ILE A 1 79 ? 4.080 -0.475 -7.283 1.00 87.19 79 ILE A O 1
ATOM 611 N N . LEU A 1 80 ? 4.989 0.709 -8.968 1.00 88.25 80 LEU A N 1
ATOM 612 C CA . LEU A 1 80 ? 5.057 1.994 -8.293 1.00 88.25 80 LEU A CA 1
ATOM 613 C C . LEU A 1 80 ? 3.708 2.393 -7.691 1.00 88.25 80 LEU A C 1
ATOM 615 O O . LEU A 1 80 ? 3.654 2.852 -6.553 1.00 88.25 80 LEU A O 1
ATOM 619 N N . TRP A 1 81 ? 2.622 2.178 -8.436 1.00 90.25 81 TRP A N 1
ATOM 620 C CA . TRP A 1 81 ? 1.278 2.459 -7.941 1.00 90.25 81 TRP A CA 1
ATOM 621 C C . TRP A 1 81 ? 0.898 1.565 -6.754 1.00 90.25 81 TRP A C 1
ATOM 623 O O . TRP A 1 81 ? 0.419 2.051 -5.733 1.00 90.25 81 TRP A O 1
ATOM 633 N N . LEU A 1 82 ? 1.182 0.264 -6.845 1.00 89.56 82 LEU A N 1
ATOM 634 C CA . LEU A 1 82 ? 0.910 -0.677 -5.757 1.00 89.56 82 LEU A CA 1
ATOM 635 C C . LEU A 1 82 ? 1.718 -0.347 -4.499 1.00 89.56 82 LEU A C 1
ATOM 637 O O . LEU A 1 82 ? 1.210 -0.506 -3.394 1.00 89.56 82 LEU A O 1
ATOM 641 N N . ASP A 1 83 ? 2.946 0.143 -4.658 1.00 88.25 83 ASP A N 1
ATOM 642 C CA . ASP A 1 83 ? 3.782 0.584 -3.542 1.00 88.25 83 ASP A CA 1
ATOM 643 C C . ASP A 1 83 ? 3.273 1.846 -2.867 1.00 88.25 83 ASP A C 1
ATOM 645 O O . A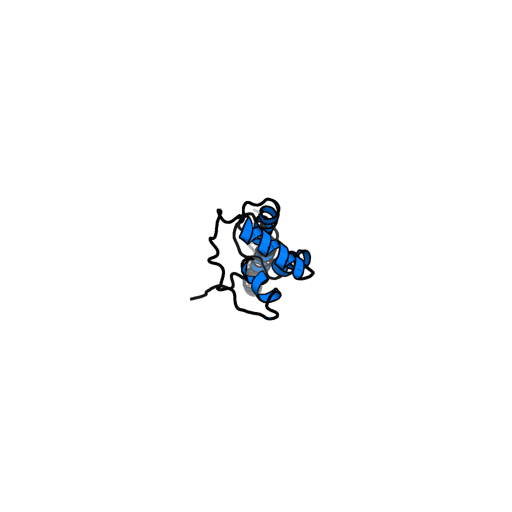SP A 1 83 ? 3.369 1.957 -1.644 1.00 88.25 83 ASP A O 1
ATOM 649 N N . GLN A 1 84 ? 2.740 2.786 -3.645 1.00 89.31 84 GLN A N 1
ATOM 650 C CA . GLN A 1 84 ? 2.108 3.982 -3.100 1.00 89.31 84 GLN A CA 1
ATOM 651 C C . GLN A 1 84 ? 0.869 3.606 -2.289 1.00 89.31 84 GLN A C 1
ATOM 653 O O . GLN A 1 84 ? 0.729 4.081 -1.167 1.00 89.31 84 GLN A O 1
ATOM 658 N N . GLU A 1 85 ? 0.036 2.695 -2.782 1.00 90.31 85 GLU A N 1
ATOM 659 C CA . GLU A 1 85 ? -1.147 2.256 -2.039 1.00 90.31 85 GLU A CA 1
ATOM 660 C C . GLU A 1 85 ? -0.779 1.453 -0.784 1.00 90.31 85 GLU A C 1
ATOM 662 O O . GLU A 1 85 ? -1.266 1.753 0.302 1.00 90.31 85 GLU A O 1
ATOM 667 N N . GLU A 1 86 ? 0.124 0.471 -0.894 1.00 87.75 86 GLU A N 1
ATOM 668 C CA . GLU A 1 86 ? 0.531 -0.376 0.238 1.00 87.75 86 GLU A CA 1
ATOM 669 C C . GLU A 1 86 ? 1.191 0.429 1.368 1.00 87.75 86 GLU A C 1
ATOM 671 O O . GLU A 1 86 ? 1.031 0.112 2.548 1.00 87.75 86 GLU A O 1
ATOM 676 N N . ASN A 1 87 ? 1.973 1.449 1.009 1.00 87.44 87 ASN A N 1
ATOM 677 C CA . ASN A 1 87 ? 2.842 2.161 1.942 1.00 87.44 87 ASN A CA 1
ATOM 678 C C . ASN A 1 87 ? 2.405 3.613 2.168 1.00 87.44 87 ASN A C 1
ATOM 680 O O . ASN A 1 87 ? 3.231 4.441 2.561 1.00 87.44 87 ASN A O 1
ATOM 684 N N . HIS A 1 88 ? 1.137 3.947 1.911 1.00 91.31 88 HIS A N 1
ATOM 685 C CA . HIS A 1 88 ? 0.586 5.291 2.113 1.00 91.31 88 HIS A CA 1
ATOM 686 C C . HIS A 1 88 ? 1.448 6.394 1.463 1.00 91.31 88 HIS A C 1
ATOM 688 O O . HIS A 1 88 ? 1.869 7.361 2.092 1.00 91.31 88 HIS A O 1
ATOM 694 N N . GLY A 1 89 ? 1.796 6.199 0.194 1.00 89.25 89 GLY A N 1
ATOM 695 C CA . GLY A 1 89 ? 2.587 7.111 -0.630 1.00 89.25 89 GLY A CA 1
ATOM 696 C C . GLY A 1 89 ? 4.103 6.961 -0.488 1.00 89.25 89 GLY A C 1
ATOM 697 O O . GLY A 1 89 ? 4.845 7.548 -1.275 1.00 89.25 89 GLY A O 1
ATOM 698 N N . ARG A 1 90 ? 4.604 6.164 0.468 1.00 87.69 90 ARG A N 1
ATOM 699 C CA . ARG A 1 90 ? 6.050 5.965 0.641 1.00 87.69 90 ARG A CA 1
ATOM 700 C C . ARG A 1 90 ? 6.565 4.796 -0.191 1.00 87.69 90 ARG A C 1
ATOM 702 O O . ARG A 1 90 ? 6.608 3.661 0.271 1.00 87.69 90 ARG A O 1
ATOM 709 N N . VAL A 1 91 ? 7.052 5.098 -1.387 1.00 83.06 91 VAL A N 1
ATOM 710 C CA . VAL A 1 91 ? 7.732 4.114 -2.236 1.00 83.06 91 VAL A CA 1
ATOM 711 C C . VAL A 1 91 ? 9.114 3.796 -1.648 1.00 83.06 91 VAL A C 1
ATOM 713 O O . VAL A 1 91 ? 9.890 4.720 -1.392 1.00 83.06 91 VAL A O 1
ATOM 716 N N . PRO A 1 92 ? 9.461 2.518 -1.420 1.00 71.38 92 PRO A N 1
ATOM 717 C CA . PRO A 1 92 ? 10.813 2.144 -1.021 1.00 71.38 92 PRO A CA 1
ATOM 718 C C . PRO A 1 92 ? 11.829 2.504 -2.114 1.00 71.38 92 PRO A C 1
ATOM 720 O O . PRO A 1 92 ? 11.628 2.171 -3.285 1.00 71.38 92 PRO A O 1
ATOM 723 N N . GLU A 1 93 ? 12.936 3.145 -1.738 1.00 68.25 93 GLU A N 1
ATOM 724 C CA . GLU A 1 93 ? 14.027 3.442 -2.670 1.00 68.25 93 GLU A CA 1
ATOM 725 C C . GLU A 1 93 ? 14.616 2.148 -3.268 1.00 68.25 93 GLU A C 1
ATOM 727 O O . GLU A 1 93 ? 14.655 1.087 -2.640 1.00 68.25 93 GLU A O 1
ATOM 732 N N . GLY A 1 94 ? 14.977 2.228 -4.549 1.00 58.94 94 GLY A N 1
ATOM 733 C CA . GLY A 1 94 ? 15.075 1.092 -5.460 1.00 58.94 94 GLY A CA 1
ATOM 734 C C . GLY A 1 94 ? 16.153 0.048 -5.147 1.00 58.94 94 GLY A C 1
ATOM 735 O O . GLY A 1 94 ? 17.260 0.347 -4.714 1.00 58.94 94 GLY A O 1
ATOM 736 N N . ARG A 1 95 ? 15.810 -1.190 -5.531 1.00 48.28 95 ARG A N 1
ATOM 737 C CA . ARG A 1 95 ? 16.583 -2.438 -5.463 1.00 48.28 95 ARG A CA 1
ATOM 738 C C . ARG A 1 95 ? 16.797 -2.929 -4.030 1.00 48.28 95 ARG A C 1
ATOM 740 O O . ARG A 1 95 ? 17.921 -3.051 -3.553 1.00 48.28 95 ARG A O 1
ATOM 747 N N . SER A 1 96 ? 15.724 -3.422 -3.407 1.00 47.88 96 SER A N 1
ATOM 748 C CA . SER A 1 96 ? 15.923 -4.639 -2.627 1.00 47.88 96 SER A CA 1
ATOM 749 C C . SER A 1 96 ? 16.472 -5.665 -3.615 1.00 47.88 96 SER A C 1
ATOM 751 O O . SER A 1 96 ? 15.758 -6.214 -4.453 1.00 47.88 96 SER A O 1
ATOM 753 N N . ILE A 1 97 ? 17.787 -5.875 -3.583 1.00 43.00 97 ILE A N 1
ATOM 754 C CA . ILE A 1 97 ? 18.361 -7.141 -4.001 1.00 43.00 97 ILE A CA 1
ATOM 755 C C . ILE A 1 97 ? 17.673 -8.142 -3.076 1.00 43.00 97 ILE A C 1
ATOM 757 O O . ILE A 1 97 ? 18.122 -8.402 -1.964 1.00 43.00 97 ILE A O 1
ATOM 761 N N . ILE A 1 98 ? 16.501 -8.628 -3.482 1.00 46.53 98 ILE A N 1
ATOM 762 C CA . ILE A 1 98 ? 15.960 -9.847 -2.930 1.00 46.53 98 ILE A CA 1
ATOM 763 C C . ILE A 1 98 ? 16.987 -10.858 -3.401 1.00 46.53 98 ILE A C 1
ATOM 765 O O . ILE A 1 98 ? 16.954 -11.278 -4.557 1.00 46.53 98 ILE A O 1
ATOM 769 N N . THR A 1 99 ? 17.951 -11.193 -2.542 1.00 39.91 99 THR A N 1
ATOM 770 C CA . THR A 1 99 ? 18.653 -12.463 -2.661 1.00 39.91 99 THR A CA 1
ATOM 771 C C . THR A 1 99 ? 17.539 -13.479 -2.870 1.00 39.91 99 THR A C 1
ATOM 773 O O . THR A 1 99 ? 16.702 -13.623 -1.970 1.00 39.91 99 THR A O 1
ATOM 776 N N . PRO A 1 100 ? 17.406 -14.076 -4.069 1.00 46.25 100 PRO A N 1
ATOM 777 C CA . PRO A 1 100 ? 16.296 -14.970 -4.320 1.00 46.25 100 PRO A CA 1
ATOM 778 C C . PRO A 1 100 ? 16.377 -16.047 -3.237 1.00 46.25 100 PRO A C 1
ATOM 780 O O . PRO A 1 100 ? 17.465 -16.602 -3.044 1.00 46.25 100 PRO A O 1
ATOM 783 N N . PRO A 1 101 ? 15.293 -16.333 -2.488 1.00 47.12 101 PRO A N 1
ATOM 784 C CA . PRO A 1 101 ? 15.315 -17.494 -1.618 1.00 47.12 101 PRO A CA 1
ATOM 785 C C . PRO A 1 101 ? 15.733 -18.683 -2.493 1.00 47.12 101 PRO A C 1
ATOM 787 O O . PRO A 1 101 ? 15.273 -18.766 -3.642 1.00 47.12 101 PRO A O 1
ATOM 790 N N . PRO A 1 102 ? 16.651 -19.545 -2.016 1.00 37.97 102 PRO A N 1
ATOM 791 C CA . PRO A 1 102 ? 17.201 -20.624 -2.825 1.00 37.97 102 PRO A CA 1
ATOM 792 C C . PRO A 1 102 ? 16.046 -21.359 -3.494 1.00 37.97 102 PRO A C 1
ATOM 794 O O . PRO A 1 102 ? 15.045 -21.648 -2.833 1.00 37.97 102 PRO A O 1
ATOM 797 N N . ARG A 1 103 ? 16.148 -21.580 -4.815 1.00 47.50 103 ARG A N 1
ATOM 798 C CA . ARG A 1 103 ? 15.096 -22.223 -5.614 1.00 47.50 103 ARG A CA 1
ATOM 799 C C . ARG A 1 103 ? 14.816 -23.600 -5.018 1.00 47.50 103 ARG A C 1
ATOM 801 O O . ARG A 1 103 ? 15.489 -24.577 -5.334 1.00 47.50 103 ARG A O 1
ATOM 808 N N . GLY A 1 104 ? 13.836 -23.664 -4.123 1.00 42.78 104 GLY A N 1
ATOM 809 C CA . GLY A 1 104 ? 13.327 -24.904 -3.574 1.00 42.78 104 GLY A CA 1
ATOM 810 C C . GLY A 1 104 ? 12.680 -25.670 -4.712 1.00 42.78 104 GLY A C 1
ATOM 811 O O . GLY A 1 104 ? 11.700 -25.208 -5.296 1.00 42.78 104 GLY A O 1
ATOM 812 N N . ARG A 1 105 ? 13.275 -26.811 -5.057 1.00 44.06 105 ARG A N 1
ATOM 813 C CA . ARG A 1 105 ? 12.744 -27.767 -6.027 1.00 44.06 105 ARG A CA 1
ATOM 814 C C . ARG A 1 105 ? 11.298 -28.117 -5.662 1.00 44.06 105 ARG A C 1
ATOM 816 O O . ARG A 1 105 ? 11.076 -28.679 -4.600 1.00 44.06 105 ARG A O 1
ATOM 823 N N . GLY A 1 106 ? 10.371 -27.820 -6.573 1.00 47.16 106 GLY A N 1
ATOM 824 C CA . GLY A 1 106 ? 9.071 -28.482 -6.697 1.00 47.16 106 GLY A CA 1
ATOM 825 C C . GLY A 1 106 ? 8.027 -28.209 -5.605 1.00 47.16 106 GLY A C 1
ATOM 826 O O . GLY A 1 106 ? 8.268 -28.348 -4.412 1.00 47.16 106 GLY A O 1
ATOM 827 N N . GLY A 1 107 ? 6.805 -27.912 -6.048 1.00 39.12 107 GLY A N 1
ATOM 828 C CA . GLY A 1 107 ? 5.590 -28.135 -5.260 1.00 39.12 107 GLY A CA 1
ATOM 829 C C . GLY A 1 107 ? 4.921 -26.871 -4.725 1.00 39.12 107 GLY A C 1
ATOM 830 O O . GLY A 1 107 ? 5.398 -26.262 -3.772 1.00 39.12 107 GLY A O 1
ATOM 831 N N . HIS A 1 108 ? 3.783 -26.513 -5.333 1.00 41.34 108 HIS A N 1
ATOM 832 C CA . HIS A 1 108 ? 2.631 -25.836 -4.711 1.00 41.34 108 HIS A CA 1
ATOM 833 C C . HIS A 1 108 ? 2.932 -24.752 -3.651 1.00 41.34 108 HIS A C 1
ATOM 835 O O . HIS A 1 108 ? 2.368 -24.753 -2.559 1.00 41.34 108 HIS A O 1
ATOM 841 N N . ARG A 1 109 ? 3.814 -23.793 -3.964 1.00 46.41 109 ARG A N 1
ATOM 842 C CA . ARG A 1 109 ? 4.248 -22.735 -3.025 1.00 46.41 109 ARG A CA 1
ATOM 843 C C . ARG A 1 109 ? 4.053 -21.310 -3.563 1.00 46.41 109 ARG A C 1
ATOM 845 O O . ARG A 1 109 ? 4.724 -20.389 -3.096 1.00 46.41 109 ARG A O 1
ATOM 852 N N . SER A 1 110 ? 3.155 -21.139 -4.536 1.00 46.94 110 SER A N 1
ATOM 853 C CA . SER A 1 110 ? 2.877 -19.854 -5.205 1.00 46.94 110 SER A CA 1
ATOM 854 C C . SER A 1 110 ? 2.317 -18.815 -4.228 1.00 46.94 110 SER A C 1
ATOM 856 O O . SER A 1 110 ? 2.929 -17.779 -3.988 1.00 46.94 110 SER A O 1
ATOM 858 N N . SER A 1 111 ? 1.248 -19.163 -3.509 1.00 44.22 111 SER A N 1
ATOM 859 C CA . SER A 1 111 ? 0.514 -18.236 -2.637 1.00 44.22 111 SER A CA 1
ATOM 860 C C . SER A 1 111 ? 1.314 -17.721 -1.430 1.00 44.22 111 SER A C 1
ATOM 862 O O . SER A 1 111 ? 1.211 -16.549 -1.080 1.00 44.22 111 SER A O 1
ATOM 864 N N . ARG A 1 112 ? 2.175 -18.547 -0.811 1.00 45.69 112 ARG A N 1
ATOM 865 C CA . ARG A 1 112 ? 3.061 -18.100 0.292 1.00 45.69 112 ARG A CA 1
ATOM 866 C C . ARG A 1 112 ? 4.289 -17.321 -0.177 1.00 45.69 112 ARG A C 1
ATOM 868 O O . ARG A 1 112 ? 4.926 -16.652 0.631 1.00 45.69 112 ARG A O 1
ATOM 875 N N . SER A 1 113 ? 4.684 -17.455 -1.439 1.00 49.03 113 SER A N 1
ATOM 876 C CA . SER A 1 113 ? 5.848 -16.739 -1.972 1.00 49.03 113 SER A CA 1
ATOM 877 C C . SER A 1 113 ? 5.461 -15.348 -2.456 1.00 49.03 113 SER A C 1
ATOM 879 O O . SER A 1 113 ? 6.223 -14.416 -2.242 1.00 49.03 113 SER A O 1
ATOM 881 N N . SER A 1 114 ? 4.239 -15.180 -2.952 1.00 49.25 114 SER A N 1
ATOM 882 C CA . SER A 1 114 ? 3.725 -13.872 -3.365 1.00 49.25 114 SER A CA 1
ATOM 883 C C . SER A 1 114 ? 3.393 -12.959 -2.192 1.00 49.25 114 SER A C 1
ATOM 885 O O . SER A 1 114 ? 3.701 -11.773 -2.227 1.00 49.25 114 SER A O 1
ATOM 887 N N . ALA A 1 115 ? 2.927 -13.525 -1.074 1.00 50.28 115 ALA A N 1
ATOM 888 C CA . ALA A 1 115 ? 2.807 -12.795 0.188 1.00 50.28 115 ALA A CA 1
ATOM 889 C C . ALA A 1 115 ? 4.148 -12.244 0.724 1.00 50.28 115 ALA A C 1
ATOM 891 O O . ALA A 1 115 ? 4.125 -11.435 1.642 1.00 50.28 115 ALA A O 1
ATOM 892 N N . ARG A 1 116 ? 5.305 -12.684 0.194 1.00 55.12 116 ARG A N 1
ATOM 893 C CA . ARG A 1 116 ? 6.643 -12.211 0.601 1.00 55.12 116 ARG A CA 1
ATOM 894 C C . ARG A 1 116 ? 7.198 -11.061 -0.246 1.00 55.12 116 ARG A C 1
ATOM 896 O O . ARG A 1 116 ? 8.191 -10.475 0.172 1.00 55.12 116 ARG A O 1
ATOM 903 N N . CYS A 1 117 ? 6.632 -10.774 -1.420 1.00 66.94 117 CYS A N 1
ATOM 904 C CA . CYS A 1 117 ? 7.082 -9.648 -2.257 1.00 66.94 117 CYS A CA 1
ATOM 905 C C . CYS A 1 117 ? 6.249 -8.383 -2.061 1.00 66.94 117 CYS A C 1
ATOM 907 O O . CYS A 1 117 ? 6.741 -7.293 -2.337 1.00 66.94 117 CYS A O 1
ATOM 909 N N . PHE A 1 118 ? 5.013 -8.528 -1.594 1.00 63.75 118 PHE A N 1
ATOM 910 C CA . PHE A 1 118 ? 4.379 -7.475 -0.814 1.00 63.75 118 PHE A CA 1
ATOM 911 C C . PHE A 1 118 ? 5.006 -7.511 0.574 1.00 63.75 118 PHE A C 1
ATOM 913 O O . PHE A 1 118 ? 5.494 -8.565 1.000 1.00 63.75 118 PHE A O 1
ATOM 920 N N . SER A 1 119 ? 5.025 -6.387 1.274 1.00 53.88 119 SER A N 1
ATOM 921 C CA . SER A 1 119 ? 5.368 -6.366 2.685 1.00 53.88 119 SER A CA 1
ATOM 922 C C . SER A 1 119 ? 4.362 -7.268 3.412 1.00 53.88 119 SER A C 1
ATOM 924 O O . SER A 1 119 ? 3.292 -6.825 3.828 1.00 53.88 119 SER A O 1
ATOM 926 N N . ALA A 1 120 ? 4.689 -8.565 3.560 1.00 41.62 120 ALA A N 1
ATOM 927 C CA . ALA A 1 120 ? 4.060 -9.458 4.528 1.00 41.62 120 ALA A CA 1
ATOM 928 C C . ALA A 1 120 ? 3.906 -8.639 5.805 1.00 41.62 120 ALA A C 1
ATOM 930 O O . ALA A 1 120 ? 4.846 -7.900 6.122 1.00 41.62 120 ALA A O 1
ATOM 931 N N . PRO A 1 121 ? 2.735 -8.701 6.466 1.00 40.25 121 PRO A N 1
ATOM 932 C CA . PRO A 1 121 ? 2.296 -7.656 7.370 1.00 40.25 121 PRO A CA 1
ATOM 933 C C . PRO A 1 121 ? 3.478 -7.267 8.237 1.00 40.25 121 PRO A C 1
ATOM 935 O O . PRO A 1 121 ? 4.091 -8.149 8.850 1.00 40.25 121 PRO A O 1
ATOM 938 N N . LYS A 1 122 ? 3.808 -5.973 8.286 1.00 42.75 122 LYS A N 1
ATOM 939 C CA . LYS A 1 122 ? 4.619 -5.415 9.369 1.00 42.75 122 LYS A CA 1
ATOM 940 C C . LYS A 1 122 ? 3.822 -5.588 10.677 1.00 42.75 122 LYS A C 1
ATOM 942 O O . LYS A 1 122 ? 3.559 -4.627 11.384 1.00 42.75 122 LYS A O 1
ATOM 947 N N . ARG A 1 123 ? 3.383 -6.814 11.007 1.00 38.78 123 ARG A N 1
ATOM 948 C CA . ARG A 1 123 ? 3.162 -7.252 12.370 1.00 38.78 123 ARG A CA 1
ATOM 949 C C . ARG A 1 123 ? 4.496 -6.975 13.000 1.00 38.78 123 ARG A C 1
ATOM 951 O O . ARG A 1 123 ? 5.494 -7.591 12.629 1.00 38.78 123 ARG A O 1
ATOM 958 N N . HIS A 1 124 ? 4.494 -5.956 13.839 1.00 32.88 124 HIS A N 1
ATOM 959 C CA . HIS A 1 124 ? 5.546 -5.675 14.773 1.00 32.88 124 HIS A CA 1
ATOM 960 C C . HIS A 1 124 ? 6.360 -6.935 15.064 1.00 32.88 124 HIS A C 1
ATOM 962 O O . HIS A 1 124 ? 5.863 -7.898 15.649 1.00 32.88 124 HIS A O 1
ATOM 968 N N . ARG A 1 125 ? 7.646 -6.886 14.723 1.00 30.05 125 ARG A N 1
ATOM 969 C CA . ARG A 1 125 ? 8.623 -7.408 15.662 1.00 30.05 125 ARG A CA 1
ATOM 970 C C . ARG A 1 125 ? 8.524 -6.469 16.869 1.00 30.05 125 ARG A C 1
ATOM 972 O O . ARG A 1 125 ? 9.209 -5.462 16.934 1.00 30.05 125 ARG A O 1
ATOM 979 N N . MET A 1 126 ? 7.520 -6.717 17.708 1.00 28.11 126 MET A N 1
ATOM 980 C CA . MET A 1 126 ? 7.484 -6.260 19.087 1.00 28.11 126 MET A CA 1
ATOM 981 C C . MET A 1 126 ? 8.453 -7.204 19.787 1.00 28.11 126 MET A C 1
ATOM 983 O O . MET A 1 126 ? 8.103 -8.332 20.130 1.00 28.11 126 MET A O 1
ATOM 987 N N . VAL A 1 127 ? 9.704 -6.770 19.839 1.00 32.25 127 VAL A N 1
ATOM 988 C CA . VAL A 1 127 ? 10.635 -7.009 20.940 1.00 32.25 127 VAL A CA 1
ATOM 989 C C . VAL A 1 127 ? 11.398 -5.715 21.114 1.00 32.25 127 VAL A C 1
ATOM 991 O O . VAL A 1 127 ? 11.900 -5.215 20.082 1.00 32.25 127 VAL A O 1
#